Protein AF-A0A943YQK1-F1 (afdb_monomer_lite)

pLDDT: mean 76.12, std 15.17, range [51.16, 95.75]

Foldseek 3Di:
DVVVVVVVVVVVVVVVVPPPPVVPDDPPDQAVFFDCDPVTRHDHDDPVSVVSVVVCVVVCVCVVVPPDPPPPPPPPCVVVPPPD

Radius of gyration: 21.46 Å; chains: 1; bounding box: 58×51×29 Å

Sequence (84 aa):
MKKKVLSLLLTLCLAMTFVPMAAFAA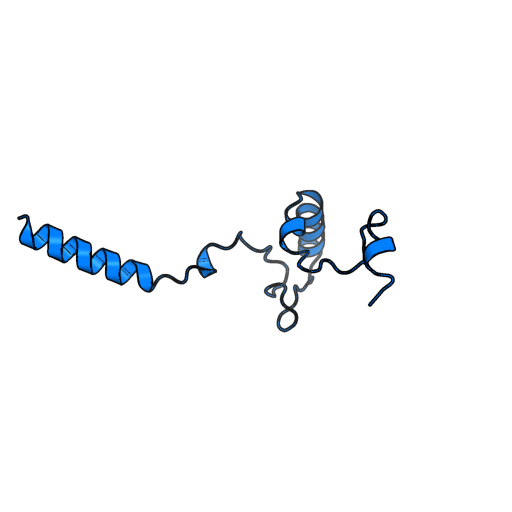EAPLFGGGTGTQQDPWRITSQADLIALAEFLNSGNAETFDTENDCFGRVSELRQCRNV

Structure (mmCIF, N/CA/C/O backbone):
data_AF-A0A943YQK1-F1
#
_entry.id   AF-A0A943YQK1-F1
#
loop_
_atom_site.group_PDB
_atom_site.id
_atom_site.type_symbol
_atom_site.label_atom_id
_atom_site.label_alt_id
_atom_site.label_comp_id
_atom_site.label_asym_id
_atom_site.label_entity_id
_atom_site.label_seq_id
_atom_site.pdbx_PDB_ins_code
_atom_site.Cartn_x
_atom_site.Cartn_y
_atom_site.Cartn_z
_atom_site.occupancy
_atom_site.B_iso_or_equiv
_atom_site.auth_seq_id
_atom_site.auth_comp_id
_atom_site.auth_asym_id
_atom_site.auth_atom_id
_atom_site.pdbx_PDB_model_num
ATOM 1 N N . MET A 1 1 ? -28.265 39.713 13.459 1.00 59.81 1 MET A N 1
ATOM 2 C CA . MET A 1 1 ? -27.694 38.548 12.741 1.00 59.81 1 MET A CA 1
ATOM 3 C C . MET A 1 1 ? -26.206 38.302 13.044 1.00 59.81 1 MET A C 1
ATOM 5 O O . MET A 1 1 ? -25.854 37.149 13.229 1.00 59.81 1 MET A O 1
ATOM 9 N N . LYS A 1 2 ? -25.352 39.329 13.234 1.00 66.56 2 LYS A N 1
ATOM 10 C CA . LYS A 1 2 ? -23.898 39.181 13.533 1.00 66.56 2 LYS A CA 1
ATOM 11 C C . LYS A 1 2 ? -23.536 38.243 14.704 1.00 66.56 2 LYS A C 1
ATOM 13 O O . LYS A 1 2 ? -22.643 37.424 14.564 1.00 66.56 2 LYS A O 1
ATOM 18 N N . LYS A 1 3 ? -24.277 38.284 15.817 1.00 78.19 3 LYS A N 1
ATOM 19 C CA . LYS A 1 3 ? -24.083 37.379 16.975 1.00 78.19 3 LYS A CA 1
ATOM 20 C C . LYS A 1 3 ? -24.461 35.910 16.715 1.00 78.19 3 LYS A C 1
ATOM 22 O O . LYS A 1 3 ? -23.919 35.017 17.349 1.00 78.19 3 LYS A O 1
ATOM 27 N N . LYS A 1 4 ? -25.368 35.661 15.765 1.00 82.94 4 LYS A N 1
ATOM 28 C CA . LYS A 1 4 ? -25.754 34.306 15.337 1.00 82.94 4 LYS A CA 1
ATOM 29 C C . LYS A 1 4 ? -24.746 33.744 14.335 1.00 82.94 4 LYS A C 1
ATOM 31 O O . LYS A 1 4 ? -24.382 32.585 14.447 1.00 82.94 4 LYS A O 1
ATOM 36 N N . VAL A 1 5 ? -24.235 34.594 13.441 1.00 89.06 5 VAL A N 1
ATOM 37 C CA . VAL A 1 5 ? -23.140 34.247 12.521 1.00 89.06 5 VAL A CA 1
ATOM 38 C C . VAL A 1 5 ? -21.859 33.931 13.293 1.00 89.06 5 VAL A C 1
ATOM 40 O O . VAL A 1 5 ? -21.235 32.919 13.016 1.00 89.06 5 VAL A O 1
ATOM 43 N N . LEU A 1 6 ? -21.510 34.728 14.311 1.00 88.62 6 LEU A N 1
ATOM 44 C CA . LEU A 1 6 ? -20.326 34.471 15.139 1.00 88.62 6 LEU A CA 1
ATOM 45 C C . LEU A 1 6 ? -20.432 33.144 15.908 1.00 88.62 6 LEU A C 1
ATOM 47 O O . LEU A 1 6 ? -19.475 32.380 15.949 1.00 88.62 6 LEU A O 1
ATOM 51 N N . SER A 1 7 ? -21.611 32.850 16.467 1.00 91.06 7 SER A N 1
ATOM 52 C CA . SER A 1 7 ? -21.877 31.572 17.138 1.00 91.06 7 SER A CA 1
ATOM 53 C C . SER A 1 7 ? -21.791 30.384 16.179 1.00 91.06 7 SER A C 1
ATOM 55 O O . SER A 1 7 ? -21.235 29.359 16.554 1.00 91.06 7 SER A O 1
ATOM 57 N N . LEU A 1 8 ? -22.319 30.525 14.957 1.00 90.06 8 LEU A N 1
ATOM 58 C CA . LEU A 1 8 ? -22.257 29.488 13.925 1.00 90.06 8 LEU A CA 1
ATOM 59 C C . LEU A 1 8 ? -20.808 29.226 13.483 1.00 90.06 8 LEU A C 1
ATOM 61 O O . LEU A 1 8 ? -20.402 28.077 13.322 1.00 90.06 8 LEU A O 1
ATOM 65 N N . LEU A 1 9 ? -20.021 30.296 13.331 1.00 89.25 9 LEU A N 1
ATOM 66 C CA . LEU A 1 9 ? -18.611 30.216 12.959 1.00 89.25 9 LEU A CA 1
ATOM 67 C C . LEU A 1 9 ? -17.803 29.469 14.028 1.00 89.25 9 LEU A C 1
ATOM 69 O O . LEU A 1 9 ? -17.041 28.570 13.693 1.00 89.25 9 LEU A O 1
ATOM 73 N N . LEU A 1 10 ? -18.028 29.779 15.312 1.00 88.44 10 LEU A N 1
ATOM 74 C CA . LEU A 1 10 ? -17.364 29.089 16.424 1.00 88.44 10 LEU A CA 1
ATOM 75 C C . LEU A 1 10 ? -17.686 27.589 16.457 1.00 88.44 10 LEU A C 1
ATOM 77 O O . LEU A 1 10 ? -16.783 26.777 16.642 1.00 88.44 10 LEU A O 1
ATOM 81 N N . THR A 1 11 ? -18.953 27.211 16.263 1.00 91.19 11 THR A N 1
ATOM 82 C CA . THR A 1 11 ? -19.348 25.793 16.231 1.00 91.19 11 THR A CA 1
ATOM 83 C C . THR A 1 11 ? -18.751 25.050 15.039 1.00 91.19 11 THR A C 1
ATOM 85 O O . THR A 1 11 ? -18.359 23.897 15.182 1.00 91.19 11 THR A O 1
ATOM 88 N N . LEU A 1 12 ? -18.628 25.709 13.881 1.00 88.69 12 LEU A N 1
ATOM 89 C CA . LEU A 1 12 ? -17.991 25.126 12.699 1.00 88.69 12 LEU A CA 1
ATOM 90 C C . LEU A 1 12 ? -16.481 24.936 12.908 1.00 88.69 12 LEU A C 1
ATOM 92 O O . LEU A 1 12 ? -15.951 23.875 12.586 1.00 88.69 12 LEU A O 1
ATOM 96 N N . CYS A 1 13 ? -15.803 25.924 13.502 1.00 88.12 13 CYS A N 1
ATOM 97 C CA . CYS A 1 13 ? -14.389 25.815 13.863 1.00 88.12 13 CYS A CA 1
ATOM 98 C C . CYS A 1 13 ? -14.138 24.661 14.842 1.00 88.12 13 CYS A C 1
ATOM 100 O O . CYS A 1 13 ? -13.175 23.921 14.671 1.00 88.12 13 CYS A O 1
ATOM 102 N N . LEU A 1 14 ? -15.018 24.474 15.830 1.00 88.62 14 LEU A N 1
ATOM 103 C CA . LEU A 1 14 ? -14.906 23.371 16.784 1.00 88.62 14 LEU A CA 1
ATOM 104 C C . LEU A 1 14 ? -15.175 22.004 16.134 1.00 88.62 14 LEU A C 1
ATOM 106 O O . LEU A 1 14 ? -14.548 21.020 16.499 1.00 88.62 14 LEU A O 1
ATOM 110 N N . ALA A 1 15 ? -16.074 21.922 15.150 1.00 84.75 15 ALA A N 1
ATOM 111 C CA . ALA A 1 15 ? -16.332 20.676 14.428 1.00 84.75 15 ALA A CA 1
ATOM 112 C C . ALA A 1 15 ? -15.136 20.238 13.561 1.00 84.75 15 ALA A C 1
ATOM 114 O O . ALA A 1 15 ? -14.855 19.045 13.457 1.00 84.75 15 ALA A O 1
ATOM 115 N N . MET A 1 16 ? -14.393 21.188 12.980 1.00 80.00 16 MET A N 1
ATOM 116 C CA . MET A 1 16 ? -13.225 20.886 12.143 1.00 80.00 16 MET A CA 1
ATOM 117 C C . MET A 1 16 ? -12.068 20.238 12.914 1.00 80.00 16 MET A C 1
ATOM 119 O O . MET A 1 16 ? -11.302 19.486 12.318 1.00 80.00 16 MET A O 1
ATOM 123 N N . THR A 1 17 ? -11.946 20.458 14.227 1.00 80.19 17 THR A N 1
ATOM 124 C CA . THR A 1 17 ? -10.880 19.837 15.034 1.00 80.19 17 THR A CA 1
ATOM 125 C C . THR A 1 17 ? -11.124 18.357 15.339 1.00 80.19 17 THR A C 1
ATOM 127 O O . THR A 1 17 ? -10.210 17.681 15.798 1.00 80.19 17 THR A O 1
ATOM 130 N N . PHE A 1 18 ? -12.337 17.845 15.100 1.00 73.25 18 PHE A N 1
ATOM 131 C CA . PHE A 1 18 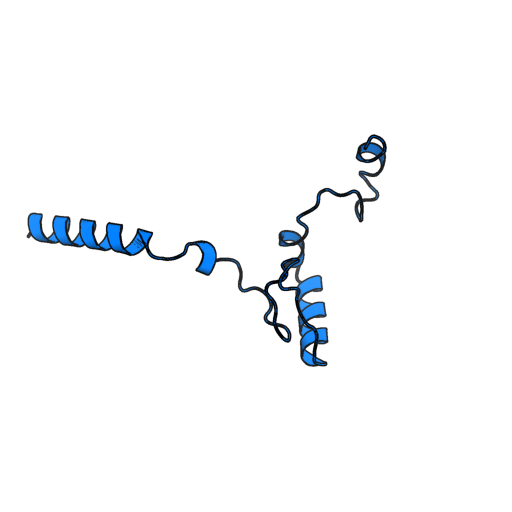? -12.675 16.426 15.276 1.00 73.25 18 PHE A CA 1
ATOM 132 C C . PHE A 1 18 ? -12.500 15.594 14.005 1.00 73.25 18 PHE A C 1
ATOM 134 O O . PHE A 1 18 ? -12.665 14.377 14.058 1.00 73.25 18 PHE A O 1
ATOM 141 N N . VAL A 1 19 ? -12.178 16.218 12.869 1.00 72.75 19 VAL A N 1
ATOM 142 C CA . VAL A 1 19 ? -11.892 15.485 11.635 1.00 72.75 19 VAL A CA 1
ATOM 143 C C . VAL A 1 19 ? -10.461 14.954 11.733 1.00 72.75 19 VAL A C 1
ATOM 145 O O . VAL A 1 19 ? -9.540 15.764 11.824 1.00 72.75 19 VAL A O 1
ATOM 148 N N . PRO A 1 20 ? -10.229 13.629 11.726 1.00 63.72 20 PRO A N 1
ATOM 149 C CA . PRO A 1 20 ? -8.878 13.090 11.737 1.00 63.72 20 PRO A CA 1
ATOM 150 C C . PRO A 1 20 ? -8.133 13.559 10.483 1.00 63.72 20 PRO A C 1
ATOM 152 O O . PRO A 1 20 ? -8.480 13.164 9.372 1.00 63.72 20 PRO A O 1
ATOM 155 N N . MET A 1 21 ? -7.084 14.372 10.646 1.00 64.75 21 MET A N 1
ATOM 156 C CA . MET A 1 21 ? -6.218 14.809 9.536 1.00 64.75 21 MET A CA 1
ATOM 157 C C . MET A 1 21 ? -5.531 13.630 8.825 1.00 64.75 21 MET A C 1
ATOM 159 O O . MET A 1 21 ? -5.082 13.772 7.693 1.00 64.75 21 MET A O 1
ATOM 163 N N . ALA A 1 22 ? -5.503 12.455 9.459 1.00 58.12 22 ALA A N 1
ATOM 164 C CA . ALA A 1 22 ? -5.032 11.204 8.872 1.00 58.12 22 ALA A CA 1
ATOM 165 C C . ALA A 1 22 ? -5.947 10.647 7.760 1.00 58.12 22 ALA A C 1
ATOM 167 O O . ALA A 1 22 ? -5.514 9.788 7.002 1.00 58.12 22 ALA A O 1
ATOM 168 N N . ALA A 1 23 ? -7.189 11.131 7.631 1.00 53.97 23 ALA A N 1
ATOM 169 C CA . ALA A 1 23 ? -8.118 10.690 6.586 1.00 53.97 23 ALA A CA 1
ATOM 170 C C . ALA A 1 23 ? -7.816 11.287 5.194 1.00 53.97 23 ALA A C 1
ATOM 172 O O . ALA A 1 23 ? -8.457 10.904 4.221 1.00 53.97 23 ALA A O 1
ATOM 173 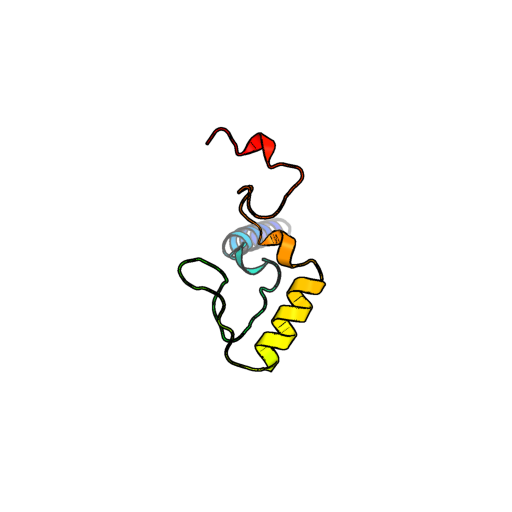N N . PHE A 1 24 ? -6.853 12.211 5.096 1.00 53.31 24 PHE A N 1
ATOM 174 C CA . PHE A 1 24 ? -6.405 12.832 3.844 1.00 53.31 24 PHE A CA 1
ATOM 175 C C . PHE A 1 24 ? -4.924 12.541 3.552 1.00 53.31 24 PHE A C 1
ATOM 177 O O . PHE A 1 24 ? -4.216 13.385 3.008 1.00 53.31 24 PHE A O 1
ATOM 184 N N . ALA A 1 25 ? -4.424 11.367 3.940 1.00 52.59 25 ALA A N 1
ATOM 185 C CA . ALA A 1 25 ? -3.220 10.834 3.310 1.00 52.59 25 ALA A CA 1
ATOM 186 C C . ALA A 1 25 ? -3.598 10.317 1.914 1.00 52.59 25 ALA A C 1
ATOM 188 O O . ALA A 1 25 ? -4.723 9.851 1.728 1.00 52.59 25 ALA A O 1
ATOM 189 N N . ALA A 1 26 ? -2.683 10.441 0.943 1.00 53.97 26 ALA A N 1
ATOM 190 C CA . ALA A 1 26 ? -2.857 9.898 -0.403 1.00 53.97 26 ALA A CA 1
ATOM 191 C C . ALA A 1 26 ? -3.461 8.493 -0.319 1.00 53.97 26 ALA A C 1
ATOM 193 O O . ALA A 1 26 ? -3.023 7.700 0.515 1.00 53.97 26 ALA A O 1
ATOM 194 N N . GLU A 1 27 ? -4.490 8.236 -1.126 1.00 58.78 27 GLU A N 1
ATOM 195 C CA . GLU A 1 27 ? -5.262 6.998 -1.093 1.00 58.78 27 GLU A CA 1
ATOM 196 C C . GLU A 1 27 ? -4.291 5.825 -1.246 1.00 58.78 27 GLU A C 1
ATOM 198 O O . GLU A 1 27 ? -3.740 5.584 -2.322 1.00 58.78 27 GLU A O 1
ATOM 203 N N . ALA A 1 28 ? -3.967 5.191 -0.116 1.00 63.81 28 ALA A N 1
ATOM 204 C CA . ALA A 1 28 ? -2.978 4.134 -0.092 1.00 63.81 28 ALA A CA 1
ATOM 205 C C . ALA A 1 28 ? -3.508 3.005 -0.981 1.00 63.81 28 ALA A C 1
ATOM 207 O O . ALA A 1 28 ? -4.706 2.705 -0.912 1.00 63.81 28 ALA A O 1
ATOM 208 N N . PRO A 1 29 ? -2.661 2.378 -1.812 1.00 66.81 29 PRO A N 1
ATOM 209 C CA . PRO A 1 29 ? -3.108 1.289 -2.660 1.00 66.81 29 PRO A CA 1
ATOM 210 C C . PRO A 1 29 ? -3.766 0.205 -1.803 1.00 66.81 29 PRO A C 1
ATOM 212 O O . PRO A 1 29 ? -3.135 -0.407 -0.940 1.00 66.81 29 PRO A O 1
ATOM 215 N N . LEU A 1 30 ? -5.059 -0.018 -2.023 1.00 73.56 30 LEU A N 1
ATOM 216 C CA . LEU A 1 30 ? -5.795 -1.110 -1.404 1.00 73.56 30 LEU A CA 1
ATOM 217 C C . LEU A 1 30 ? -5.524 -2.369 -2.228 1.00 73.56 30 LEU A C 1
ATOM 219 O O . LEU A 1 30 ? -6.260 -2.690 -3.158 1.00 73.56 30 LEU A O 1
ATOM 223 N N . PHE A 1 31 ? -4.428 -3.056 -1.905 1.00 89.44 31 PHE A N 1
ATOM 224 C CA . PHE A 1 31 ? -4.167 -4.416 -2.381 1.00 89.44 31 PHE A CA 1
ATOM 225 C C . PHE A 1 31 ? -5.135 -5.407 -1.696 1.00 89.44 31 PHE A C 1
ATOM 227 O O . PHE A 1 31 ? -6.218 -5.038 -1.242 1.00 89.44 31 PHE A O 1
ATOM 234 N N . GLY A 1 32 ? -4.730 -6.659 -1.492 1.00 89.56 32 GLY A N 1
ATOM 235 C CA . GLY A 1 32 ? -5.459 -7.639 -0.678 1.00 89.56 32 GLY A CA 1
ATOM 236 C C . GLY A 1 32 ? -5.566 -7.303 0.824 1.00 89.56 32 GLY A C 1
ATOM 237 O O . GLY A 1 32 ? -5.906 -8.179 1.623 1.00 89.56 32 GLY A O 1
ATOM 238 N N . GLY A 1 33 ? -5.253 -6.065 1.227 1.00 90.25 33 GLY A N 1
ATOM 239 C CA . GLY A 1 33 ? -5.335 -5.529 2.587 1.00 90.25 33 GLY A CA 1
ATOM 240 C C . GLY A 1 33 ? -4.003 -4.993 3.126 1.00 90.25 33 GLY A C 1
ATOM 241 O O . GLY A 1 33 ? -2.968 -5.077 2.465 1.00 90.25 33 GLY A O 1
ATOM 242 N N . GLY A 1 34 ? -4.047 -4.483 4.359 1.00 88.81 34 GLY A N 1
ATOM 243 C CA . GLY A 1 34 ? -2.908 -3.889 5.063 1.00 88.81 34 GLY A CA 1
ATOM 244 C C . GLY A 1 34 ? -2.751 -2.385 4.827 1.00 88.81 34 GLY A C 1
ATOM 245 O O . GLY A 1 34 ? -3.237 -1.842 3.837 1.00 88.81 34 GLY A O 1
ATOM 246 N N . THR A 1 35 ? -2.056 -1.710 5.738 1.00 86.50 35 THR A N 1
ATOM 247 C CA . THR A 1 35 ? -1.788 -0.259 5.711 1.00 86.50 35 THR A CA 1
ATOM 248 C C . THR A 1 35 ? -0.362 0.084 5.285 1.00 86.50 35 THR A C 1
ATOM 250 O O . THR A 1 35 ? -0.028 1.260 5.171 1.00 86.50 35 THR A O 1
ATOM 253 N N . GLY A 1 36 ? 0.478 -0.924 5.033 1.00 81.44 36 GLY A N 1
ATOM 254 C CA . GL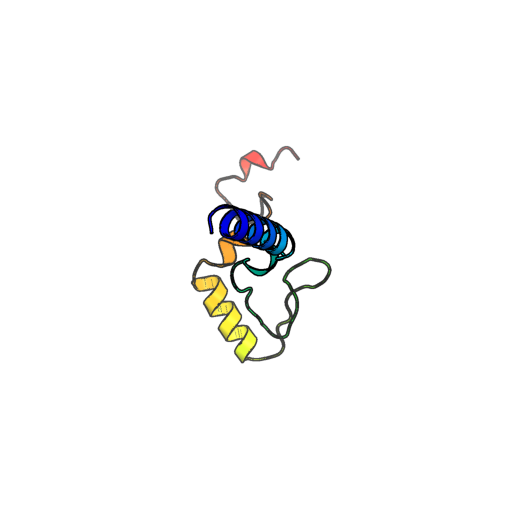Y A 1 36 ? 1.875 -0.726 4.636 1.00 81.44 36 GLY A CA 1
ATOM 255 C C . GLY A 1 36 ? 2.790 -0.406 5.818 1.00 81.44 36 GLY A C 1
ATOM 256 O O . GLY A 1 36 ? 3.920 0.029 5.628 1.00 81.44 36 GLY A O 1
ATOM 257 N N . THR A 1 37 ? 2.316 -0.627 7.047 1.00 84.00 37 THR A N 1
ATOM 258 C CA . THR A 1 37 ? 3.120 -0.489 8.266 1.00 84.00 37 THR A CA 1
ATOM 259 C C . THR A 1 37 ? 3.749 -1.828 8.648 1.00 84.00 37 THR A C 1
ATOM 261 O O . THR A 1 37 ? 3.293 -2.884 8.219 1.00 84.00 37 THR A O 1
ATOM 264 N N . GLN A 1 38 ? 4.769 -1.820 9.511 1.00 83.38 38 GLN A N 1
ATOM 265 C CA . GLN A 1 38 ? 5.389 -3.064 9.990 1.00 83.38 38 GLN A CA 1
ATOM 266 C C . GLN A 1 38 ? 4.387 -3.998 10.696 1.00 83.38 38 GLN A C 1
ATOM 268 O O . GLN A 1 38 ? 4.489 -5.217 10.582 1.00 83.38 38 GLN A O 1
ATOM 273 N N . GLN A 1 39 ? 3.426 -3.431 11.431 1.00 88.88 39 GLN A N 1
ATOM 274 C CA . GLN A 1 39 ? 2.419 -4.196 12.172 1.00 88.88 39 GLN A CA 1
ATOM 275 C C . GLN A 1 39 ? 1.267 -4.676 11.280 1.00 88.88 39 GLN A C 1
ATOM 277 O O . GLN A 1 39 ? 0.593 -5.644 11.626 1.00 88.88 39 GLN A O 1
ATOM 282 N N . ASP A 1 40 ? 1.049 -4.007 10.150 1.00 88.62 40 ASP A N 1
ATOM 283 C CA . ASP A 1 40 ? -0.028 -4.290 9.208 1.00 88.62 40 ASP A CA 1
ATOM 284 C C . ASP A 1 40 ? 0.475 -4.108 7.760 1.00 88.62 40 ASP A C 1
ATOM 286 O O . ASP A 1 40 ? 0.171 -3.107 7.095 1.00 88.62 40 ASP A O 1
ATOM 290 N N . PRO A 1 41 ? 1.320 -5.046 7.283 1.00 88.75 41 PRO A N 1
ATOM 291 C CA . PRO A 1 41 ? 1.971 -4.946 5.985 1.00 88.75 41 PRO A CA 1
ATOM 292 C C . PRO A 1 41 ? 0.971 -5.152 4.848 1.00 88.75 41 PRO A C 1
ATOM 294 O O 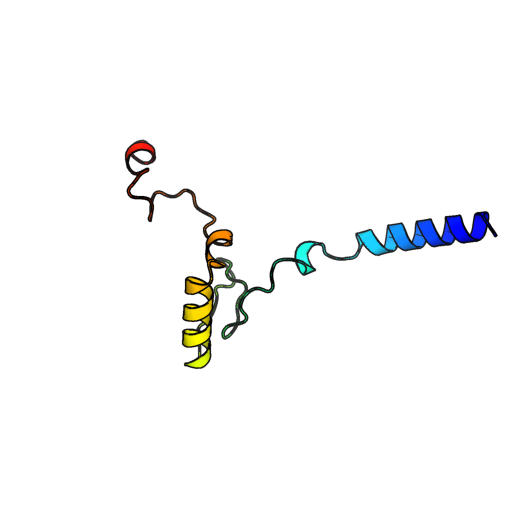. PRO A 1 41 ? -0.023 -5.867 4.990 1.00 88.75 41 PRO A O 1
ATOM 297 N N . TRP A 1 42 ? 1.266 -4.575 3.684 1.00 90.56 42 TRP A N 1
ATOM 298 C CA . TRP A 1 42 ? 0.464 -4.804 2.485 1.00 90.56 42 TRP A CA 1
ATOM 299 C C . TRP A 1 42 ? 0.456 -6.276 2.073 1.00 90.56 42 TRP A C 1
ATOM 301 O O . TRP A 1 42 ? 1.490 -6.947 2.041 1.00 90.56 42 TRP A O 1
ATOM 311 N N . ARG A 1 43 ? -0.731 -6.778 1.729 1.00 92.69 43 ARG A N 1
ATOM 312 C CA . ARG A 1 43 ? -0.950 -8.172 1.340 1.00 92.69 43 ARG A CA 1
ATOM 313 C C . ARG A 1 43 ? -1.268 -8.260 -0.142 1.00 92.69 43 ARG A C 1
ATOM 315 O O . ARG A 1 43 ? -2.226 -7.659 -0.610 1.00 92.69 43 ARG A O 1
ATOM 322 N N . ILE A 1 44 ? -0.504 -9.078 -0.856 1.00 94.06 44 ILE A N 1
ATOM 323 C CA . ILE A 1 44 ? -0.753 -9.405 -2.261 1.00 94.06 44 ILE A CA 1
ATOM 324 C C . ILE A 1 44 ? -1.395 -10.792 -2.310 1.00 94.06 44 ILE A C 1
ATOM 326 O O . ILE A 1 44 ? -0.769 -11.789 -1.953 1.00 94.06 44 ILE A O 1
ATOM 330 N N . THR A 1 45 ? -2.664 -10.854 -2.697 1.00 95.06 45 THR A N 1
ATOM 331 C CA . THR A 1 45 ? -3.500 -12.063 -2.619 1.00 95.06 45 THR A CA 1
ATOM 332 C C . THR A 1 45 ? -4.019 -12.530 -3.972 1.00 95.06 45 THR A C 1
ATOM 334 O O . THR A 1 45 ? -4.461 -13.672 -4.100 1.00 95.06 45 THR A O 1
ATOM 337 N N . SER A 1 46 ? -3.955 -11.667 -4.985 1.00 94.62 46 SER A N 1
ATOM 338 C CA . SER A 1 46 ? -4.510 -11.925 -6.306 1.00 94.62 46 SER A CA 1
ATOM 339 C C . SER A 1 46 ? -3.578 -11.468 -7.431 1.00 94.62 46 SER A C 1
ATOM 341 O O . SER A 1 46 ? -2.646 -10.689 -7.228 1.00 94.62 46 SER A O 1
ATOM 343 N N . GLN A 1 47 ? -3.850 -11.937 -8.652 1.00 95.75 47 GLN A N 1
ATOM 344 C CA . GLN A 1 47 ? -3.182 -11.423 -9.850 1.00 95.75 47 GLN A CA 1
ATOM 345 C C . GLN A 1 47 ? -3.461 -9.928 -10.060 1.00 95.75 47 GLN A C 1
ATOM 347 O O . GLN A 1 47 ? -2.573 -9.206 -10.506 1.00 95.75 47 GLN A O 1
ATOM 352 N N . ALA A 1 48 ? -4.666 -9.458 -9.728 1.00 92.00 48 ALA A N 1
ATOM 353 C CA . ALA A 1 48 ? -5.004 -8.044 -9.839 1.00 92.00 48 ALA A CA 1
ATOM 354 C C . ALA A 1 48 ? -4.147 -7.194 -8.887 1.00 92.00 48 ALA A C 1
ATOM 356 O O . ALA A 1 48 ? -3.656 -6.144 -9.292 1.00 92.00 48 ALA A O 1
ATOM 357 N 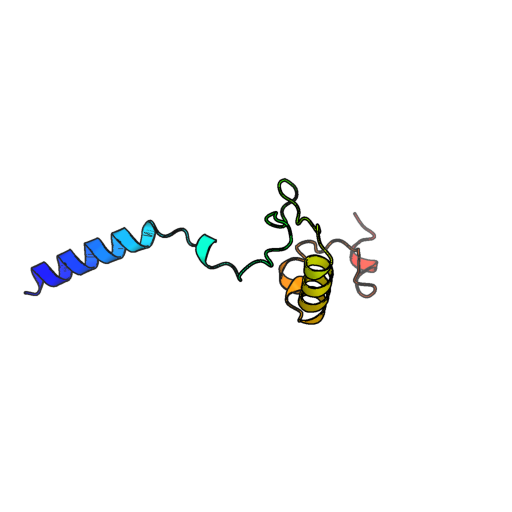N . ASP A 1 49 ? -3.877 -7.691 -7.676 1.00 93.81 49 ASP A N 1
ATOM 358 C CA . ASP A 1 49 ? -3.026 -7.009 -6.695 1.00 93.81 49 ASP A CA 1
ATOM 359 C C . ASP A 1 49 ? -1.586 -6.855 -7.219 1.00 93.81 49 ASP A C 1
ATOM 361 O O . ASP A 1 49 ? -0.955 -5.825 -7.001 1.00 93.81 49 ASP A O 1
ATOM 365 N N . LEU A 1 50 ? -1.068 -7.855 -7.948 1.00 93.62 50 LEU A N 1
ATOM 366 C CA . LEU A 1 50 ? 0.258 -7.789 -8.579 1.00 93.62 50 LEU A CA 1
ATOM 367 C C . LEU A 1 50 ? 0.327 -6.742 -9.696 1.00 93.62 50 LEU A C 1
ATOM 369 O O . LEU A 1 50 ? 1.337 -6.051 -9.825 1.00 93.62 50 LEU A O 1
ATOM 373 N N . ILE A 1 51 ? -0.733 -6.624 -10.500 1.00 93.94 51 ILE A N 1
ATOM 374 C CA . ILE A 1 51 ? -0.818 -5.608 -11.558 1.00 93.94 51 ILE A CA 1
ATOM 375 C C . ILE A 1 51 ? -0.876 -4.215 -10.925 1.00 93.94 51 ILE A C 1
ATOM 377 O O . ILE A 1 51 ? -0.082 -3.351 -11.289 1.00 93.94 51 ILE A O 1
ATOM 381 N N . ALA A 1 52 ? -1.734 -4.029 -9.919 1.00 91.50 52 ALA A N 1
ATOM 382 C CA . ALA A 1 52 ? -1.850 -2.771 -9.187 1.00 91.50 52 ALA A CA 1
ATOM 383 C C . ALA A 1 52 ? -0.531 -2.371 -8.505 1.00 91.50 52 ALA A C 1
ATOM 385 O O . ALA A 1 52 ? -0.163 -1.198 -8.502 1.00 91.50 52 ALA A O 1
ATOM 386 N N . LEU A 1 53 ? 0.220 -3.340 -7.966 1.00 92.06 53 LEU A N 1
ATOM 387 C CA . LEU A 1 53 ? 1.538 -3.087 -7.386 1.00 92.06 53 LEU A CA 1
ATOM 388 C C . LEU A 1 53 ? 2.527 -2.590 -8.446 1.00 92.06 53 LEU A C 1
ATOM 390 O O . LEU A 1 53 ? 3.252 -1.629 -8.204 1.00 92.06 53 LEU A O 1
ATOM 394 N N . ALA A 1 54 ? 2.552 -3.214 -9.626 1.00 92.12 54 ALA A N 1
ATOM 395 C CA . ALA A 1 54 ? 3.424 -2.785 -10.714 1.00 92.12 54 ALA A CA 1
ATOM 396 C C . ALA A 1 54 ? 3.075 -1.371 -11.203 1.00 92.12 54 ALA A C 1
ATOM 398 O O . ALA A 1 54 ? 3.973 -0.564 -11.435 1.00 92.12 54 ALA A O 1
ATOM 399 N N . GLU A 1 55 ? 1.791 -1.046 -11.338 1.00 91.69 55 GLU A N 1
ATOM 400 C CA . GLU A 1 55 ? 1.344 0.304 -11.698 1.00 91.69 55 GLU A CA 1
ATOM 401 C C . GLU A 1 55 ? 1.757 1.335 -10.644 1.00 91.69 55 GLU A C 1
ATOM 403 O O . GLU A 1 55 ? 2.307 2.377 -10.993 1.00 91.69 55 GLU A O 1
ATOM 408 N N . PHE A 1 56 ? 1.576 1.012 -9.361 1.00 88.94 56 PHE A N 1
ATOM 409 C CA . PHE A 1 56 ? 1.957 1.875 -8.245 1.00 88.94 56 PHE A CA 1
ATOM 410 C C . PHE A 1 56 ? 3.467 2.156 -8.188 1.00 88.94 56 PHE A C 1
ATOM 412 O O . PHE A 1 56 ? 3.880 3.302 -8.014 1.00 88.94 56 PHE A O 1
ATOM 419 N N . LEU A 1 57 ? 4.304 1.130 -8.373 1.00 88.06 57 LEU A N 1
ATOM 420 C CA . LEU A 1 57 ? 5.762 1.297 -8.405 1.00 88.06 57 LEU A CA 1
ATOM 421 C C . LEU A 1 57 ? 6.209 2.144 -9.603 1.00 88.06 57 LEU A C 1
ATOM 423 O O . LEU A 1 57 ? 7.110 2.969 -9.480 1.00 88.06 57 LEU A O 1
ATOM 427 N N . ASN A 1 58 ? 5.560 1.970 -10.755 1.00 90.31 58 ASN A N 1
ATOM 428 C CA . ASN A 1 58 ? 5.915 2.687 -11.979 1.00 90.31 58 ASN A CA 1
ATOM 429 C C . ASN A 1 58 ? 5.345 4.112 -12.050 1.00 90.31 58 ASN A C 1
ATOM 431 O O . ASN A 1 58 ? 5.798 4.896 -12.882 1.00 90.31 58 ASN A O 1
ATOM 435 N N . SER A 1 59 ? 4.372 4.472 -11.208 1.00 87.75 59 SER A N 1
ATOM 436 C CA . SER A 1 59 ? 3.792 5.820 -11.201 1.00 87.75 59 SER A CA 1
ATOM 437 C C . SER A 1 59 ? 4.649 6.848 -10.455 1.00 87.75 59 SER A C 1
ATOM 439 O O . SER A 1 59 ? 4.360 8.040 -10.531 1.00 87.75 59 SER A O 1
ATOM 441 N N . GLY A 1 60 ? 5.676 6.403 -9.721 1.00 84.00 60 GLY A N 1
ATOM 442 C CA . GLY A 1 60 ? 6.479 7.250 -8.831 1.00 84.00 60 GLY A CA 1
ATOM 443 C C . GLY A 1 60 ? 5.826 7.519 -7.469 1.00 84.00 60 GLY A C 1
ATOM 444 O O . GLY A 1 60 ? 6.419 8.175 -6.621 1.00 84.00 60 GLY A O 1
ATOM 445 N N . ASN A 1 61 ? 4.633 6.975 -7.203 1.00 81.69 61 ASN A N 1
ATOM 446 C CA . ASN A 1 61 ? 3.944 7.163 -5.920 1.00 81.69 61 ASN A CA 1
ATOM 447 C C . ASN A 1 61 ? 4.618 6.399 -4.766 1.00 81.69 61 ASN A C 1
ATOM 449 O O . ASN A 1 61 ? 4.327 6.665 -3.603 1.00 81.69 61 ASN A O 1
ATOM 453 N N . ALA A 1 62 ? 5.507 5.453 -5.076 1.00 80.25 62 ALA A N 1
ATOM 454 C CA . ALA A 1 62 ? 6.259 4.701 -4.079 1.00 80.25 62 ALA A CA 1
ATOM 455 C C . ALA A 1 62 ? 7.306 5.557 -3.339 1.00 80.25 62 ALA A C 1
ATOM 457 O O . ALA A 1 62 ? 7.625 5.245 -2.195 1.00 80.25 62 ALA A O 1
ATOM 458 N N . GLU A 1 63 ? 7.775 6.665 -3.930 1.00 75.56 63 GLU A N 1
ATOM 459 C CA . GLU A 1 63 ? 8.819 7.522 -3.338 1.00 75.56 63 GLU A CA 1
ATOM 460 C C . GLU A 1 63 ? 8.424 8.091 -1.966 1.00 75.56 63 GLU A C 1
ATOM 462 O O . GLU A 1 63 ? 9.276 8.326 -1.114 1.00 75.56 63 GLU A O 1
ATOM 467 N N . THR A 1 64 ? 7.128 8.290 -1.707 1.00 73.12 64 THR A N 1
ATOM 468 C CA . THR A 1 64 ? 6.648 8.793 -0.410 1.00 73.12 64 THR A CA 1
ATOM 469 C C . THR A 1 64 ? 6.691 7.750 0.708 1.00 73.12 64 THR A C 1
ATOM 471 O O . THR A 1 64 ? 6.515 8.110 1.871 1.00 73.12 64 THR A O 1
ATOM 474 N N . PHE A 1 65 ? 6.888 6.474 0.369 1.00 71.31 65 PHE A N 1
ATOM 475 C CA . PHE A 1 65 ? 6.955 5.352 1.310 1.00 71.31 65 PHE A CA 1
ATOM 476 C C . PHE A 1 65 ? 8.390 4.863 1.551 1.00 71.31 65 PHE A C 1
ATOM 478 O O . PHE A 1 65 ? 8.604 4.048 2.447 1.00 71.31 65 PHE A O 1
ATOM 485 N N . ASP A 1 66 ? 9.374 5.403 0.827 1.00 68.69 66 ASP A N 1
ATOM 486 C CA . ASP A 1 66 ? 10.796 5.236 1.133 1.00 68.69 66 ASP A CA 1
ATOM 487 C C . ASP A 1 66 ? 11.158 6.096 2.356 1.00 68.69 66 ASP A C 1
ATOM 489 O O . ASP A 1 66 ? 11.728 7.183 2.262 1.00 68.69 66 ASP A O 1
ATOM 493 N N . THR A 1 67 ? 10.773 5.631 3.545 1.00 57.75 67 THR A N 1
ATOM 494 C CA . THR A 1 67 ? 10.999 6.354 4.806 1.00 57.75 67 THR A CA 1
ATOM 495 C C . THR A 1 67 ? 12.405 6.207 5.374 1.00 57.75 67 THR A C 1
ATOM 497 O O . THR A 1 67 ? 12.707 6.832 6.390 1.00 57.75 67 THR A O 1
ATOM 500 N N . GLU A 1 68 ? 13.292 5.440 4.742 1.00 58.72 68 GLU A N 1
ATOM 501 C CA . GLU A 1 68 ? 14.638 5.237 5.265 1.00 58.72 68 GLU A CA 1
ATOM 502 C C . GLU A 1 68 ? 15.694 5.798 4.315 1.00 58.72 68 GLU A C 1
ATOM 504 O O . GLU A 1 68 ? 15.896 5.356 3.189 1.00 58.72 68 GLU A O 1
ATOM 509 N N . ASN A 1 69 ? 16.438 6.766 4.847 1.00 53.38 69 ASN A N 1
ATOM 510 C CA . ASN A 1 69 ? 17.744 7.196 4.362 1.00 53.38 69 ASN A CA 1
ATOM 511 C C . ASN A 1 69 ? 18.817 6.102 4.581 1.00 53.38 69 ASN A C 1
ATOM 513 O O . ASN A 1 69 ? 20.011 6.407 4.626 1.00 53.38 69 ASN A O 1
ATOM 517 N N . ASP A 1 70 ? 18.394 4.851 4.771 1.00 52.53 70 ASP A N 1
ATOM 518 C CA . ASP A 1 70 ? 19.264 3.704 4.923 1.00 52.53 70 ASP A CA 1
ATOM 519 C C . ASP A 1 70 ? 19.920 3.422 3.579 1.00 52.53 70 ASP A C 1
ATOM 521 O O . ASP A 1 70 ? 19.329 3.562 2.510 1.00 52.53 70 ASP A O 1
ATOM 525 N N . CYS A 1 71 ? 21.195 3.056 3.620 1.00 54.59 71 CYS A N 1
ATOM 526 C CA . CYS A 1 71 ? 22.060 2.965 2.445 1.00 54.59 71 CYS A CA 1
ATOM 527 C C . CYS A 1 71 ? 21.686 1.898 1.407 1.00 54.59 71 CYS A C 1
ATOM 529 O O . CYS A 1 71 ? 22.494 1.559 0.537 1.00 54.59 71 CYS A O 1
ATOM 531 N N . PHE A 1 72 ? 20.494 1.329 1.499 1.00 55.91 72 PHE A N 1
ATOM 532 C CA . PHE A 1 72 ? 19.979 0.372 0.551 1.00 55.91 72 PHE A CA 1
ATOM 533 C C . PHE A 1 72 ? 19.316 1.108 -0.616 1.00 55.91 72 PHE A C 1
ATOM 535 O O . PHE A 1 72 ? 18.163 1.505 -0.556 1.00 55.91 72 PHE A O 1
ATOM 542 N N . GLY A 1 73 ? 20.072 1.288 -1.703 1.00 53.12 73 GLY A N 1
ATOM 543 C CA . GLY A 1 73 ? 19.523 1.682 -3.009 1.00 53.12 73 GLY A CA 1
ATOM 544 C C . GLY A 1 73 ? 20.187 2.889 -3.671 1.00 53.12 73 GLY A C 1
ATOM 545 O O . GLY A 1 73 ? 20.217 2.960 -4.898 1.00 53.12 73 GLY A O 1
ATOM 546 N N . ARG A 1 74 ? 20.813 3.800 -2.913 1.00 54.16 74 ARG A N 1
ATOM 547 C CA . ARG A 1 74 ? 21.554 4.938 -3.489 1.00 54.16 74 ARG A CA 1
ATOM 548 C C . ARG A 1 74 ? 23.052 4.658 -3.575 1.00 54.16 74 ARG A C 1
ATOM 550 O O . ARG A 1 74 ? 23.820 4.945 -2.660 1.00 54.16 74 ARG A O 1
ATOM 557 N N . VAL A 1 75 ? 23.486 4.136 -4.728 1.00 58.09 75 VAL A N 1
ATOM 558 C CA . VAL A 1 75 ? 24.911 3.881 -5.046 1.00 58.09 75 VAL A CA 1
ATOM 559 C C . VAL A 1 75 ? 25.766 5.160 -4.915 1.00 58.09 75 VAL A C 1
ATOM 561 O O . VAL A 1 75 ? 26.957 5.086 -4.616 1.00 58.09 75 VAL A O 1
ATOM 564 N N . SER A 1 76 ? 25.154 6.338 -5.072 1.00 59.25 76 SER A N 1
ATOM 565 C CA . SER A 1 76 ? 25.766 7.664 -4.916 1.00 59.25 76 SER A CA 1
ATOM 566 C C . SER A 1 76 ? 26.143 8.041 -3.479 1.00 59.25 76 SER A C 1
ATOM 568 O O . SER A 1 76 ? 27.067 8.833 -3.294 1.00 59.25 76 SER A O 1
ATOM 570 N N . GLU A 1 77 ? 25.494 7.471 -2.460 1.00 55.66 77 GLU A N 1
ATOM 571 C CA . GLU A 1 77 ? 25.677 7.851 -1.048 1.00 55.66 77 GLU A CA 1
ATOM 572 C C . GLU A 1 77 ? 26.348 6.771 -0.188 1.00 55.66 77 GLU A C 1
ATOM 574 O O . GLU A 1 77 ? 26.508 6.950 1.017 1.00 55.66 77 GLU A O 1
ATOM 579 N N . LEU A 1 78 ? 26.885 5.707 -0.800 1.00 55.97 78 LEU A N 1
ATOM 580 C CA . LEU A 1 78 ? 27.597 4.614 -0.110 1.00 55.97 78 LEU A CA 1
ATOM 581 C C . LEU A 1 78 ? 28.784 5.067 0.766 1.00 55.97 78 LEU A C 1
ATOM 583 O O . LEU A 1 78 ? 29.258 4.313 1.616 1.00 55.97 78 LEU A O 1
ATOM 587 N N . ARG A 1 79 ? 29.304 6.288 0.572 1.00 59.28 79 ARG A N 1
ATOM 588 C CA . ARG A 1 79 ? 30.356 6.853 1.433 1.00 59.28 79 ARG A CA 1
ATOM 589 C C . ARG A 1 79 ? 29.802 7.368 2.771 1.00 59.28 79 ARG A C 1
ATOM 591 O O . ARG A 1 79 ? 30.526 7.319 3.760 1.00 59.28 79 ARG A O 1
ATOM 598 N N . GLN A 1 80 ? 28.546 7.813 2.809 1.00 56.97 80 GLN A N 1
ATOM 599 C CA . GLN A 1 80 ? 27.893 8.364 4.000 1.00 56.97 80 GLN A CA 1
ATOM 600 C C . GLN A 1 80 ? 27.556 7.271 5.029 1.00 56.97 80 GLN A C 1
ATOM 602 O O . GLN A 1 80 ? 27.610 7.525 6.227 1.00 56.97 80 GLN A O 1
ATOM 607 N N . CYS A 1 81 ? 27.303 6.038 4.585 1.00 52.34 81 CYS A N 1
ATOM 608 C CA . CYS A 1 81 ? 26.882 4.939 5.463 1.00 52.34 81 CYS A CA 1
ATOM 609 C C . CYS A 1 81 ? 28.006 3.993 5.896 1.00 52.34 81 CYS A C 1
ATOM 611 O O . CYS A 1 81 ? 27.742 2.934 6.450 1.00 52.34 81 CYS A O 1
ATOM 613 N N . ARG A 1 82 ? 29.272 4.333 5.629 1.00 60.59 82 ARG A N 1
ATOM 614 C CA . ARG A 1 82 ? 30.424 3.526 6.073 1.00 60.59 82 ARG A CA 1
ATOM 615 C C . ARG A 1 82 ? 30.766 3.728 7.560 1.00 60.59 82 ARG A C 1
ATOM 617 O O . ARG A 1 82 ? 31.562 2.969 8.094 1.00 60.59 82 ARG A O 1
ATOM 624 N N . ASN A 1 83 ? 30.198 4.746 8.207 1.00 51.16 83 ASN A N 1
ATOM 625 C CA . ASN A 1 83 ? 30.542 5.152 9.575 1.00 51.16 83 ASN A CA 1
ATOM 626 C C . ASN A 1 83 ? 29.393 4.962 10.585 1.00 51.16 83 ASN A C 1
ATOM 628 O O . ASN A 1 83 ? 29.349 5.678 11.586 1.00 51.16 83 ASN A O 1
ATOM 632 N N . VAL A 1 84 ? 28.476 4.032 10.315 1.00 56.84 84 VAL A N 1
ATOM 633 C CA . VAL A 1 84 ? 27.512 3.506 11.297 1.00 56.84 84 VAL A CA 1
ATOM 634 C C . VAL A 1 84 ? 27.954 2.124 11.745 1.00 56.84 84 VAL A C 1
ATOM 636 O O . VAL A 1 84 ? 28.423 1.361 10.870 1.00 56.84 84 VAL A O 1
#

Secondary structure (DSSP, 8-state):
-HHHHHHHHHHHHHHHTTS-GGGGS-----SSS--SSSSS-----SHHHHHHHHHHHHTTGGGGG-----SSS-GGGTTGGGG-